Protein AF-A0A3D6CIE3-F1 (afdb_monomer_lite)

Sequence (164 aa):
DSSYKIRILALEKVDLINKFSKKDAIQKIIQIANGDKKTLVQAAAIETLGKLIDPELIQIFNKGLSSASYAVLGKSLIALYYVDKAAAIKKSKALPDEVRKILATPLTKIFIESNDQTELPFIAKSVVSGMFLSGDAATKQLYEKAFKMISESNNMEAIQNLVL

Structure (mmCIF, N/CA/C/O backbone):
data_AF-A0A3D6CIE3-F1
#
_entry.id   AF-A0A3D6CIE3-F1
#
loop_
_atom_site.group_PDB
_atom_site.id
_atom_site.type_symbol
_atom_site.label_atom_id
_atom_site.label_alt_id
_atom_site.label_comp_id
_atom_site.label_asym_id
_atom_site.label_entity_id
_atom_site.label_seq_id
_atom_site.pdbx_PDB_ins_code
_atom_site.Cartn_x
_atom_site.Cartn_y
_atom_site.Cartn_z
_atom_site.occupancy
_atom_site.B_iso_or_equiv
_atom_site.auth_seq_id
_atom_site.auth_comp_id
_atom_site.auth_asym_id
_atom_site.auth_atom_id
_atom_site.pdbx_PDB_model_num
ATOM 1 N N . ASP A 1 1 ? -15.345 -16.055 13.343 1.00 60.59 1 ASP A N 1
ATOM 2 C CA . ASP A 1 1 ? -16.210 -14.868 13.446 1.00 60.59 1 ASP A CA 1
ATOM 3 C C . ASP A 1 1 ? -16.551 -14.400 12.040 1.00 60.59 1 ASP A C 1
ATOM 5 O O . ASP A 1 1 ? -15.642 -14.042 11.304 1.00 60.59 1 ASP A O 1
ATOM 9 N N . SER A 1 2 ? -17.823 -14.500 11.664 1.00 63.66 2 SER A N 1
ATOM 10 C CA . SER A 1 2 ? -18.405 -14.104 10.374 1.00 63.66 2 SER A CA 1
ATOM 11 C C . SER A 1 2 ? -18.689 -12.595 10.274 1.00 63.66 2 SER A C 1
ATOM 13 O O . SER A 1 2 ? -18.899 -12.089 9.175 1.00 63.66 2 SER A O 1
ATOM 15 N N . SER A 1 3 ? -18.623 -11.849 11.384 1.00 85.56 3 SER A N 1
ATOM 16 C CA . SER A 1 3 ? -18.934 -10.412 11.433 1.00 85.56 3 SER A CA 1
ATOM 17 C C . SER A 1 3 ? -17.811 -9.502 10.920 1.00 85.56 3 SER A C 1
ATOM 19 O O . SER A 1 3 ? -18.032 -8.314 10.691 1.00 85.56 3 SER A O 1
ATOM 21 N N . TYR A 1 4 ? -16.600 -10.027 10.692 1.00 92.25 4 TYR A N 1
ATOM 22 C CA . TYR A 1 4 ? -15.453 -9.199 10.295 1.00 92.25 4 TYR A CA 1
ATOM 23 C C . TYR A 1 4 ? -15.669 -8.471 8.957 1.00 92.25 4 TYR A C 1
ATOM 25 O O . TYR A 1 4 ? -15.175 -7.361 8.790 1.00 92.25 4 TYR A O 1
ATOM 33 N N . LYS A 1 5 ? -16.456 -9.048 8.035 1.00 94.62 5 LYS A N 1
ATOM 34 C CA . LYS A 1 5 ? -16.840 -8.390 6.775 1.00 94.62 5 LYS A CA 1
ATOM 35 C C . LYS A 1 5 ? -17.696 -7.141 7.009 1.00 94.62 5 LYS A C 1
ATOM 37 O O . LYS A 1 5 ? -17.516 -6.153 6.312 1.00 94.62 5 LYS A O 1
ATOM 42 N N . ILE A 1 6 ? -18.572 -7.157 8.019 1.00 94.62 6 ILE A N 1
ATOM 43 C CA . ILE A 1 6 ? -19.377 -5.989 8.411 1.00 94.62 6 ILE A CA 1
ATOM 44 C C . ILE A 1 6 ? -18.471 -4.907 9.002 1.00 94.62 6 ILE A C 1
ATOM 46 O O . ILE A 1 6 ? -18.630 -3.735 8.680 1.00 94.62 6 ILE A O 1
ATOM 50 N N . ARG A 1 7 ? -17.478 -5.293 9.817 1.00 95.44 7 ARG A N 1
ATOM 51 C CA . ARG A 1 7 ? -16.488 -4.341 10.350 1.00 95.44 7 ARG A CA 1
ATOM 52 C C . ARG A 1 7 ? -15.677 -3.685 9.234 1.00 95.44 7 ARG A C 1
ATOM 54 O O . ARG A 1 7 ? -15.513 -2.473 9.255 1.00 95.44 7 ARG A O 1
ATOM 61 N N . ILE A 1 8 ? -15.221 -4.466 8.254 1.00 97.69 8 ILE A N 1
ATOM 62 C CA . ILE A 1 8 ? -14.528 -3.944 7.066 1.00 97.69 8 ILE A CA 1
ATOM 63 C C . ILE A 1 8 ? -15.431 -2.965 6.313 1.00 97.69 8 ILE A C 1
ATOM 65 O O . ILE A 1 8 ? -15.027 -1.829 6.101 1.00 97.69 8 ILE A O 1
ATOM 69 N N . LEU A 1 9 ? -16.673 -3.351 6.007 1.00 96.81 9 LEU A N 1
ATOM 70 C CA . LEU A 1 9 ? -17.615 -2.473 5.313 1.00 96.81 9 LEU A CA 1
ATOM 71 C C . LEU A 1 9 ? -17.860 -1.166 6.086 1.00 96.81 9 LEU A C 1
ATOM 73 O O . LEU A 1 9 ? -17.881 -0.093 5.490 1.00 96.81 9 LEU A O 1
ATOM 77 N N . ALA A 1 10 ? -18.000 -1.229 7.412 1.00 97.06 10 ALA A N 1
ATOM 78 C CA . ALA A 1 10 ? -18.153 -0.040 8.246 1.00 97.06 10 ALA A CA 1
ATOM 79 C C . ALA A 1 10 ? -16.917 0.874 8.174 1.00 97.06 10 ALA A C 1
ATOM 81 O O . ALA A 1 10 ? -17.065 2.084 8.032 1.00 97.06 10 ALA A O 1
ATOM 82 N N . LEU A 1 11 ? -15.706 0.309 8.215 1.00 98.06 11 LEU A N 1
ATOM 83 C CA . LEU A 1 11 ? -14.454 1.060 8.064 1.00 98.06 11 LEU A CA 1
ATOM 84 C C . LEU A 1 11 ? -14.312 1.672 6.666 1.00 98.06 11 LEU A C 1
ATOM 86 O O . LEU A 1 11 ? -13.809 2.782 6.536 1.00 98.06 11 LEU A O 1
ATOM 90 N N . GLU A 1 12 ? -14.756 0.981 5.621 1.00 96.00 12 GLU A N 1
ATOM 91 C CA . GLU A 1 12 ? -14.691 1.471 4.242 1.00 96.00 12 GLU A CA 1
ATOM 92 C C . GLU A 1 12 ? -15.692 2.598 3.966 1.00 96.00 12 GLU A C 1
ATOM 94 O O . GLU A 1 12 ? -15.424 3.461 3.127 1.00 96.00 12 GLU A O 1
ATOM 99 N N . LYS A 1 13 ? -16.842 2.580 4.654 1.00 97.00 13 LYS A N 1
ATOM 100 C CA . LYS A 1 13 ? -17.958 3.516 4.450 1.00 97.00 13 LYS A CA 1
ATOM 101 C C . LYS A 1 13 ? -18.031 4.644 5.473 1.00 97.00 13 LYS A C 1
ATOM 103 O O . LYS A 1 13 ? -18.799 5.577 5.255 1.00 97.00 13 LYS A O 1
ATOM 108 N N . VAL A 1 14 ? -17.272 4.576 6.569 1.00 96.50 14 VAL A N 1
ATOM 109 C CA . VAL A 1 14 ? -17.255 5.652 7.562 1.00 96.50 14 VAL A CA 1
ATOM 110 C C . VAL A 1 14 ? -16.773 6.944 6.911 1.00 96.50 14 VAL A C 1
ATOM 112 O O . VAL A 1 14 ? -15.694 7.014 6.322 1.00 96.50 14 VAL A O 1
ATOM 115 N N . ASP A 1 15 ? -17.589 7.980 7.034 1.00 95.31 15 ASP A N 1
ATOM 116 C CA . ASP A 1 15 ? -17.203 9.318 6.636 1.00 95.31 15 ASP A CA 1
ATOM 117 C C . ASP A 1 15 ? -16.414 9.969 7.777 1.00 95.31 15 ASP A C 1
ATOM 119 O O . ASP A 1 15 ? -16.936 10.156 8.878 1.00 95.31 15 ASP A O 1
ATOM 123 N N . LEU A 1 16 ? -15.170 10.363 7.506 1.00 94.81 16 LEU A N 1
ATOM 124 C CA . LEU A 1 16 ? -14.308 11.095 8.436 1.00 94.81 16 LEU A CA 1
ATOM 125 C C . LEU A 1 16 ? -14.035 12.544 7.997 1.00 94.81 16 LEU A C 1
ATOM 127 O O . LEU A 1 16 ? -13.146 13.193 8.549 1.00 94.81 16 LEU A O 1
ATOM 131 N N . ILE A 1 17 ? -14.823 13.084 7.056 1.00 90.19 17 ILE A N 1
ATOM 132 C CA . ILE A 1 17 ? -14.817 14.514 6.715 1.00 90.19 17 ILE A CA 1
ATOM 133 C C . ILE A 1 17 ? -15.053 15.322 7.999 1.00 90.19 17 ILE A C 1
ATOM 135 O O . ILE A 1 17 ? -15.912 14.969 8.807 1.00 90.19 17 ILE A O 1
ATOM 139 N N . ASN A 1 18 ? -14.269 16.385 8.205 1.00 91.00 18 ASN A N 1
ATOM 140 C CA . ASN A 1 18 ? -14.174 17.134 9.465 1.00 91.00 18 ASN A CA 1
ATOM 141 C C . ASN A 1 18 ? -13.632 16.304 10.652 1.00 91.00 18 ASN A C 1
ATOM 143 O O . ASN A 1 18 ? -14.288 16.145 11.689 1.00 91.00 18 ASN A O 1
ATOM 147 N N . LYS A 1 19 ? -12.394 15.806 10.510 1.00 89.44 19 LYS A N 1
ATOM 148 C CA . LYS A 1 19 ? -11.707 14.941 11.489 1.00 89.44 19 LYS A CA 1
ATOM 149 C C . LYS A 1 19 ? -11.744 15.454 12.935 1.00 89.44 19 LYS A C 1
ATOM 151 O O . LYS A 1 19 ? -11.869 14.659 13.863 1.00 89.44 19 LYS A O 1
ATOM 156 N N . PHE A 1 20 ? -11.708 16.772 13.143 1.00 91.25 20 PHE A N 1
ATOM 157 C CA . PHE A 1 20 ? -11.708 17.378 14.479 1.00 91.25 20 PHE A CA 1
ATOM 158 C C . PHE A 1 20 ? -13.000 17.121 15.261 1.00 91.25 20 PHE A C 1
ATOM 160 O O . PHE A 1 20 ? -12.950 17.001 16.482 1.00 91.25 20 PHE A O 1
ATOM 167 N N . SER A 1 21 ? -14.131 16.979 14.564 1.00 94.00 21 SER A N 1
ATOM 168 C CA . SER A 1 21 ? -15.424 16.621 15.162 1.00 94.00 21 SER A CA 1
ATOM 169 C C . SER A 1 21 ? -15.610 15.112 15.376 1.00 94.00 21 SER A C 1
ATOM 171 O O . SER A 1 21 ? -16.558 14.692 16.030 1.00 94.00 21 SER A O 1
ATOM 173 N N . LYS A 1 22 ? -14.703 14.281 14.842 1.00 96.19 22 LYS A N 1
ATOM 174 C CA . LYS A 1 22 ? -14.827 12.813 14.784 1.00 96.19 22 LYS A CA 1
ATOM 175 C C . LYS A 1 22 ? -13.708 12.093 15.550 1.00 96.19 22 LYS A C 1
ATOM 177 O O . LYS A 1 22 ? -13.416 10.931 15.266 1.00 96.19 22 LYS A O 1
ATOM 182 N N . LYS A 1 23 ? -13.089 12.759 16.534 1.00 95.81 23 LYS A N 1
ATOM 183 C CA . LYS A 1 23 ? -11.948 12.230 17.309 1.00 95.81 23 LYS A CA 1
ATOM 184 C C . LYS A 1 23 ? -12.235 10.870 17.948 1.00 95.81 23 LYS A C 1
ATOM 186 O O . LYS A 1 23 ? -11.410 9.972 17.828 1.00 95.81 23 LYS A O 1
ATOM 191 N N . ASP A 1 24 ? -13.416 10.680 18.532 1.00 96.69 24 ASP A N 1
ATOM 192 C CA . ASP A 1 24 ? -13.788 9.406 19.165 1.00 96.69 24 ASP A CA 1
ATOM 193 C C . ASP A 1 24 ? -13.861 8.252 18.160 1.00 96.69 24 ASP A C 1
ATOM 195 O O . ASP A 1 24 ? -13.430 7.132 18.443 1.00 96.69 24 ASP A O 1
ATOM 199 N N . ALA A 1 25 ? -14.392 8.520 16.964 1.00 97.31 25 ALA A N 1
ATOM 200 C CA . ALA A 1 25 ? -14.440 7.536 15.891 1.00 97.31 25 ALA A CA 1
ATOM 201 C C . ALA A 1 25 ? -13.023 7.198 15.411 1.00 97.31 25 ALA A C 1
ATOM 203 O O . ALA A 1 25 ? -12.676 6.023 15.309 1.00 97.31 25 ALA A O 1
ATOM 204 N N . ILE A 1 26 ? -12.182 8.213 15.195 1.00 98.06 26 ILE A N 1
ATOM 205 C CA . ILE A 1 26 ? -10.779 8.035 14.800 1.00 98.06 26 ILE A CA 1
ATOM 206 C C . ILE A 1 26 ? -10.031 7.208 15.849 1.00 98.06 26 ILE A C 1
ATOM 208 O O . ILE A 1 26 ? -9.378 6.232 15.492 1.00 98.06 26 ILE A O 1
ATOM 212 N N . GLN A 1 27 ? -10.195 7.509 17.138 1.00 97.88 27 GLN A N 1
ATOM 213 C CA . GLN A 1 27 ? -9.539 6.772 18.216 1.00 97.88 27 GLN A CA 1
ATOM 214 C C . GLN A 1 27 ? -9.933 5.288 18.232 1.00 97.88 27 GLN A C 1
ATOM 216 O O . GLN A 1 27 ? -9.081 4.419 18.421 1.00 97.88 27 GLN A O 1
ATOM 221 N N . LYS A 1 28 ? -11.206 4.968 17.971 1.00 98.06 28 LYS A N 1
ATOM 222 C CA . LYS A 1 28 ? -11.655 3.573 17.823 1.00 98.06 28 LYS A CA 1
ATOM 223 C C . LYS A 1 28 ? -11.011 2.897 16.614 1.00 98.06 28 LYS A C 1
ATOM 225 O O . LYS A 1 28 ? -10.564 1.758 16.717 1.00 98.06 28 LYS A O 1
ATOM 230 N N . ILE A 1 29 ? -10.908 3.589 15.481 1.00 98.50 29 ILE A N 1
ATOM 231 C CA . ILE A 1 29 ? -10.255 3.051 14.278 1.00 98.50 29 ILE A CA 1
ATOM 232 C C . ILE A 1 29 ? -8.756 2.818 14.531 1.00 98.50 29 ILE A C 1
ATOM 234 O O . ILE A 1 29 ? -8.225 1.789 14.119 1.00 98.50 29 ILE A O 1
ATOM 238 N N . ILE A 1 30 ? -8.088 3.696 15.287 1.00 98.31 30 ILE A N 1
ATOM 239 C CA . ILE A 1 30 ? -6.696 3.512 15.733 1.00 98.31 30 ILE A CA 1
ATOM 240 C C . ILE A 1 30 ? -6.545 2.235 16.569 1.00 98.31 30 ILE A C 1
ATOM 242 O O . ILE A 1 30 ? -5.593 1.476 16.372 1.00 98.31 30 ILE A O 1
ATOM 246 N N . GLN A 1 31 ? -7.474 1.964 17.489 1.00 98.12 31 GLN A N 1
ATOM 247 C CA . GLN A 1 31 ? -7.459 0.731 18.285 1.00 98.12 31 GLN A CA 1
ATOM 248 C C . GLN A 1 31 ? -7.633 -0.512 17.400 1.00 98.12 31 GLN A C 1
ATOM 250 O O . GLN A 1 31 ? -6.896 -1.487 17.554 1.00 98.12 31 GLN A O 1
ATOM 255 N N . ILE A 1 32 ? -8.549 -0.455 16.428 1.00 98.19 32 ILE A N 1
ATOM 256 C CA . ILE A 1 32 ? -8.784 -1.539 15.463 1.00 98.19 32 ILE A CA 1
ATOM 257 C C . ILE A 1 32 ? -7.526 -1.803 14.625 1.00 98.19 32 ILE A C 1
ATOM 259 O O . ILE A 1 32 ? -7.084 -2.949 14.534 1.00 98.19 32 ILE A O 1
ATOM 263 N N . ALA A 1 33 ? -6.909 -0.755 14.070 1.00 98.31 33 ALA A N 1
ATOM 264 C CA . ALA A 1 33 ? -5.675 -0.853 13.288 1.00 98.31 33 ALA A CA 1
ATOM 265 C C . ALA A 1 33 ? -4.527 -1.502 14.080 1.00 98.31 33 ALA A C 1
ATOM 267 O O . ALA A 1 33 ? -3.719 -2.238 13.519 1.00 98.31 33 ALA A O 1
ATOM 268 N N . ASN A 1 34 ? -4.467 -1.261 15.392 1.00 96.12 34 ASN A N 1
ATOM 269 C CA . ASN A 1 34 ? -3.389 -1.740 16.251 1.00 96.12 34 ASN A CA 1
ATOM 270 C C . ASN A 1 34 ? -3.552 -3.168 16.776 1.00 96.12 34 ASN A C 1
ATOM 272 O O . ASN A 1 34 ? -2.548 -3.737 17.217 1.00 96.12 34 ASN A O 1
ATOM 276 N N . GLY A 1 35 ? -4.774 -3.709 16.801 1.00 93.56 35 GLY A N 1
ATOM 277 C CA . GLY A 1 35 ? -5.051 -4.900 17.604 1.00 93.56 35 GLY A CA 1
ATOM 278 C C . GLY A 1 35 ? -6.253 -5.754 17.212 1.00 93.56 35 GLY A C 1
ATOM 279 O O . GLY A 1 35 ? -6.524 -6.720 17.924 1.00 93.56 35 GLY A O 1
ATOM 280 N N . ASP A 1 36 ? -6.979 -5.475 16.118 1.00 96.62 36 ASP A N 1
ATOM 281 C CA . ASP A 1 36 ? -8.056 -6.390 15.702 1.00 96.62 36 ASP A CA 1
ATOM 282 C C . ASP A 1 36 ? -7.475 -7.780 15.393 1.00 96.62 36 ASP A C 1
ATOM 284 O O . ASP A 1 36 ? -6.458 -7.911 14.714 1.00 96.62 36 ASP A O 1
ATOM 288 N N . LYS A 1 37 ? -8.125 -8.842 15.879 1.00 94.69 37 LYS A N 1
ATOM 289 C CA . LYS A 1 37 ? -7.684 -10.234 15.672 1.00 94.69 37 LYS A CA 1
ATOM 290 C C . LYS A 1 37 ? -7.608 -10.621 14.191 1.00 94.69 37 LYS A C 1
ATOM 292 O O . LYS A 1 37 ? -6.939 -11.589 13.836 1.00 94.69 37 LYS A O 1
ATOM 297 N N . LYS A 1 38 ? -8.346 -9.928 13.322 1.00 97.19 38 LYS A N 1
ATOM 298 C CA . LYS A 1 38 ? -8.362 -10.144 11.879 1.00 97.19 38 LYS A CA 1
ATOM 299 C C . LYS A 1 38 ? -7.534 -9.069 11.192 1.00 97.19 38 LYS A C 1
ATOM 301 O O . LYS A 1 38 ? -7.918 -7.908 11.117 1.00 97.19 38 LYS A O 1
ATOM 306 N N . THR A 1 39 ? -6.434 -9.497 10.585 1.00 97.81 39 THR A N 1
ATOM 307 C CA . THR A 1 39 ? -5.505 -8.621 9.860 1.00 97.81 39 THR A CA 1
ATOM 308 C C . THR A 1 39 ? -6.151 -7.906 8.671 1.00 97.81 39 THR A C 1
ATOM 310 O O . THR A 1 39 ? -5.744 -6.801 8.340 1.00 97.81 39 THR A O 1
ATOM 313 N N . LEU A 1 40 ? -7.196 -8.476 8.060 1.00 97.69 40 LEU A N 1
ATOM 314 C CA . LEU A 1 40 ? -7.986 -7.779 7.036 1.00 97.69 40 LEU A CA 1
ATOM 315 C C . LEU A 1 40 ? -8.752 -6.577 7.609 1.00 97.69 40 LEU A C 1
ATOM 317 O O . LEU A 1 40 ? -8.867 -5.553 6.945 1.00 97.69 40 LEU A O 1
ATOM 321 N N . VAL A 1 41 ? -9.234 -6.674 8.852 1.00 98.25 41 VAL A N 1
ATOM 322 C CA . VAL A 1 41 ? -9.890 -5.552 9.540 1.00 98.25 41 VAL A CA 1
ATOM 323 C C . VAL A 1 41 ? -8.850 -4.503 9.939 1.00 98.25 41 VAL A C 1
ATOM 325 O O . VAL A 1 41 ? -9.093 -3.314 9.756 1.00 98.25 41 VAL A O 1
ATOM 328 N N . GLN A 1 42 ? -7.665 -4.928 10.399 1.00 98.62 42 GLN A N 1
ATOM 329 C CA . GLN A 1 42 ? -6.541 -4.012 10.634 1.00 98.62 42 GLN A CA 1
ATOM 330 C C . GLN A 1 42 ? -6.168 -3.243 9.357 1.00 98.62 42 GLN A C 1
ATOM 332 O O . GLN A 1 42 ? -6.046 -2.024 9.390 1.00 98.62 42 GLN A O 1
ATOM 337 N N . ALA A 1 43 ? -6.034 -3.940 8.223 1.00 98.62 43 ALA A N 1
ATOM 338 C CA . ALA A 1 43 ? -5.696 -3.337 6.936 1.00 98.62 43 ALA A CA 1
ATOM 339 C C . ALA A 1 43 ? -6.751 -2.314 6.480 1.00 98.62 43 ALA A C 1
ATOM 341 O O . ALA A 1 43 ? -6.385 -1.212 6.075 1.00 98.62 43 ALA A O 1
ATOM 342 N N . ALA A 1 44 ? -8.042 -2.641 6.610 1.00 98.62 44 ALA A N 1
ATOM 343 C CA . ALA A 1 44 ? -9.131 -1.708 6.321 1.00 98.62 44 ALA A CA 1
ATOM 344 C C . ALA A 1 44 ? -9.080 -0.469 7.233 1.00 98.62 44 ALA A C 1
ATOM 346 O O . ALA A 1 44 ? -9.222 0.654 6.760 1.00 98.62 44 ALA A O 1
ATOM 347 N N . ALA A 1 45 ? -8.801 -0.645 8.528 1.00 98.69 45 ALA A N 1
ATOM 348 C CA . ALA A 1 45 ? -8.657 0.475 9.456 1.00 98.69 45 ALA A CA 1
ATOM 349 C C . ALA A 1 45 ? -7.461 1.374 9.101 1.00 98.69 45 ALA A C 1
ATOM 351 O O . AL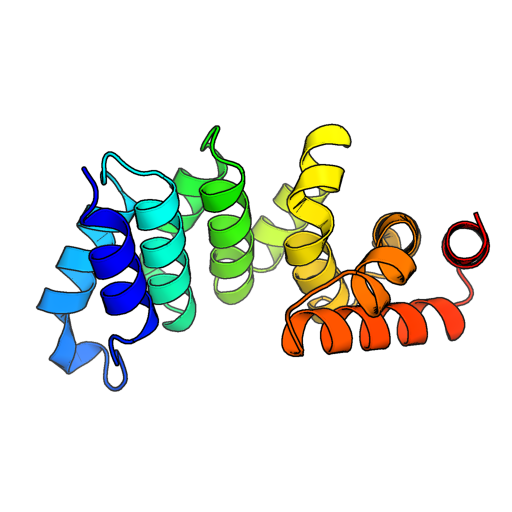A A 1 45 ? -7.587 2.595 9.122 1.00 98.69 45 ALA A O 1
ATOM 352 N N . ILE A 1 46 ? -6.322 0.786 8.724 1.00 98.81 46 ILE A N 1
ATOM 353 C CA . ILE A 1 46 ? -5.131 1.522 8.277 1.00 98.81 46 ILE A CA 1
ATOM 354 C C . ILE A 1 46 ? -5.417 2.305 6.998 1.00 98.81 46 ILE A C 1
ATOM 356 O O . ILE A 1 46 ? -5.040 3.468 6.905 1.00 98.81 46 ILE A O 1
ATOM 360 N N . GLU A 1 47 ? -6.108 1.702 6.031 1.00 98.50 47 GLU A N 1
ATOM 361 C CA . GLU A 1 47 ? -6.523 2.392 4.811 1.00 98.50 47 GLU A CA 1
ATOM 362 C C . GLU A 1 47 ? -7.434 3.584 5.112 1.00 98.50 47 GLU A C 1
ATOM 364 O O . GLU A 1 47 ? -7.226 4.672 4.577 1.00 98.50 47 GLU A O 1
ATOM 369 N N . THR A 1 48 ? -8.415 3.402 5.996 1.00 98.38 48 THR A N 1
ATOM 370 C CA . THR A 1 48 ? -9.327 4.470 6.413 1.00 98.38 48 THR A CA 1
ATOM 371 C C . THR A 1 48 ? -8.589 5.605 7.118 1.00 98.38 48 THR A C 1
ATOM 373 O O . THR A 1 48 ? -8.841 6.769 6.815 1.00 98.38 48 THR A O 1
ATOM 376 N N . LEU A 1 49 ? -7.6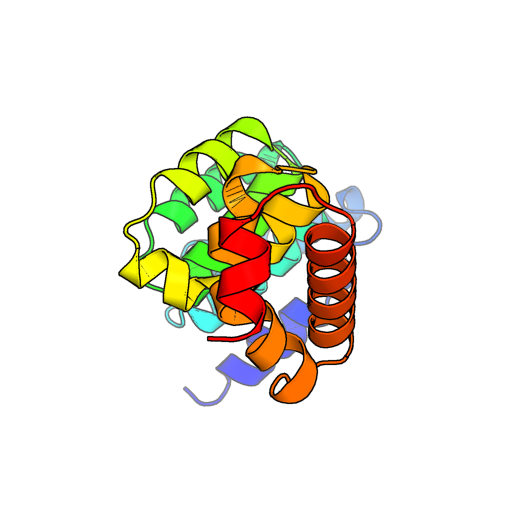35 5.289 7.997 1.00 98.44 49 LEU A N 1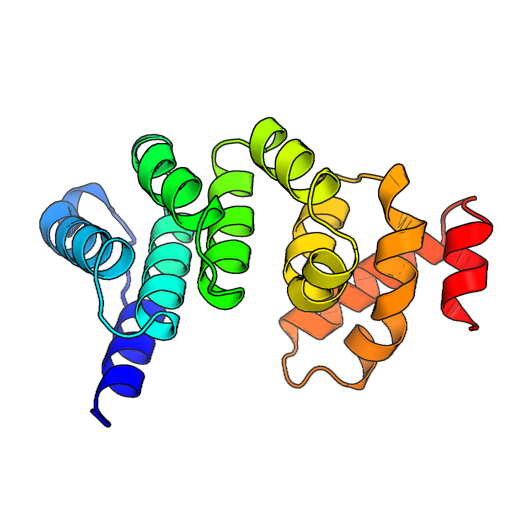
ATOM 377 C CA . LEU A 1 49 ? -6.767 6.280 8.639 1.00 98.44 49 LEU A CA 1
ATOM 378 C C . LEU A 1 49 ? -5.846 6.984 7.635 1.00 98.44 49 LEU A C 1
ATOM 380 O O . LEU A 1 49 ? -5.657 8.193 7.724 1.00 98.44 49 LEU A O 1
ATOM 384 N N . GLY A 1 50 ? -5.312 6.261 6.648 1.00 97.75 50 GLY A N 1
ATOM 385 C CA . GLY A 1 50 ? -4.441 6.815 5.610 1.00 97.75 50 GLY A CA 1
ATOM 386 C C . GLY A 1 50 ? -5.110 7.905 4.770 1.00 97.75 50 GLY A C 1
ATOM 387 O O . GLY A 1 50 ? -4.448 8.856 4.362 1.00 97.75 50 GLY A O 1
ATOM 388 N N . LYS A 1 51 ? -6.436 7.833 4.580 1.00 96.69 51 LYS A N 1
ATOM 389 C CA . LYS A 1 51 ? -7.221 8.867 3.877 1.00 96.69 51 LYS A CA 1
ATOM 390 C C . LYS A 1 51 ? -7.238 10.217 4.599 1.00 96.69 51 LYS A C 1
ATOM 392 O O . LYS A 1 51 ? -7.562 11.222 3.975 1.00 96.69 51 LYS A O 1
ATOM 397 N N . LEU A 1 52 ? -6.908 10.254 5.893 1.00 96.81 52 LEU A N 1
ATOM 398 C CA . LEU A 1 52 ? -6.838 11.497 6.666 1.00 96.81 52 LEU A CA 1
ATOM 399 C C . LEU A 1 52 ? -5.581 12.312 6.362 1.00 96.81 52 LEU A C 1
ATOM 401 O O . LEU A 1 52 ? -5.565 13.498 6.684 1.00 96.81 52 LEU A O 1
ATOM 405 N N . ILE A 1 53 ? -4.553 11.679 5.774 1.00 96.69 53 ILE A N 1
ATOM 406 C CA . ILE A 1 53 ? -3.259 12.299 5.448 1.00 96.69 53 ILE A CA 1
ATOM 407 C C . ILE A 1 53 ? -2.732 13.072 6.669 1.00 96.69 53 ILE A C 1
ATOM 409 O O . ILE A 1 53 ? -2.356 14.239 6.605 1.00 96.69 53 ILE A O 1
ATOM 413 N N . ASP A 1 54 ? -2.804 12.423 7.831 1.00 96.38 54 ASP A N 1
ATOM 414 C CA . ASP A 1 54 ? -2.483 13.033 9.113 1.00 96.38 54 ASP A CA 1
ATOM 415 C C . ASP A 1 54 ? -1.106 12.553 9.595 1.00 96.38 54 ASP A C 1
ATOM 417 O O . ASP A 1 54 ? -0.964 11.366 9.913 1.00 96.38 54 ASP A O 1
ATOM 421 N N . PRO A 1 55 ? -0.090 13.435 9.665 1.00 96.19 55 PRO A N 1
ATOM 422 C CA . PRO A 1 55 ? 1.238 13.075 10.154 1.00 96.19 55 PRO A CA 1
ATOM 423 C C . PRO A 1 55 ? 1.239 12.500 11.577 1.00 96.19 55 PRO A C 1
ATOM 425 O O . PRO A 1 55 ? 2.116 11.702 11.906 1.00 96.19 55 PRO A O 1
ATOM 428 N N . GLU A 1 56 ? 0.242 12.824 12.411 1.00 96.44 56 GLU A N 1
ATOM 429 C CA . GLU A 1 56 ? 0.116 12.253 13.762 1.00 96.44 56 GLU A CA 1
ATOM 430 C C . GLU A 1 56 ? -0.085 10.724 13.739 1.00 96.44 56 GLU A C 1
ATOM 432 O O . GLU A 1 56 ? 0.226 10.028 14.707 1.00 96.44 56 GLU A O 1
ATOM 437 N N . LEU A 1 57 ? -0.543 10.166 12.612 1.00 97.62 57 LEU A N 1
ATOM 438 C CA . LEU A 1 57 ? -0.803 8.734 12.440 1.00 97.62 57 LEU A CA 1
ATOM 439 C C . LEU A 1 57 ? 0.420 7.944 11.945 1.00 97.62 57 LEU A C 1
ATOM 441 O O . LEU A 1 57 ? 0.347 6.715 11.850 1.00 97.62 57 LEU A O 1
ATOM 445 N N . ILE A 1 58 ? 1.561 8.600 11.685 1.00 97.94 58 ILE A N 1
ATOM 446 C CA . ILE A 1 58 ? 2.790 7.967 11.165 1.00 97.94 58 ILE A CA 1
ATOM 447 C C . ILE A 1 58 ? 3.194 6.724 11.966 1.00 97.94 58 ILE A C 1
ATOM 449 O O . ILE A 1 58 ? 3.550 5.699 11.383 1.00 97.94 58 ILE A O 1
ATOM 453 N N . GLN A 1 59 ? 3.110 6.777 13.299 1.00 97.81 59 GLN A N 1
ATOM 454 C CA . GLN A 1 59 ? 3.518 5.658 14.160 1.00 97.81 59 GLN A CA 1
ATOM 455 C C . GLN A 1 59 ? 2.691 4.388 13.906 1.00 97.81 59 GLN A C 1
ATOM 457 O O . GLN A 1 59 ? 3.222 3.277 13.943 1.00 97.81 59 GLN A O 1
ATOM 462 N N . ILE A 1 60 ? 1.404 4.537 13.578 1.00 97.75 60 ILE A N 1
ATOM 463 C CA . ILE A 1 60 ? 0.510 3.415 13.260 1.00 97.75 60 ILE A CA 1
ATOM 464 C C . ILE A 1 60 ? 0.922 2.784 11.930 1.00 97.75 60 ILE A C 1
ATOM 466 O O . ILE A 1 60 ? 0.990 1.558 11.815 1.00 97.75 60 ILE A O 1
ATOM 470 N N . PHE A 1 61 ? 1.236 3.612 10.931 1.00 98.56 61 PHE A N 1
ATOM 471 C CA . PHE A 1 61 ? 1.657 3.124 9.621 1.00 98.56 61 PHE A CA 1
ATOM 472 C C . PHE A 1 61 ? 3.007 2.412 9.710 1.00 98.56 61 PHE A C 1
ATOM 474 O O . PHE A 1 61 ? 3.114 1.285 9.230 1.00 98.56 61 PHE A O 1
ATOM 481 N N . ASN A 1 62 ? 3.979 2.992 10.423 1.00 98.19 62 ASN A N 1
ATOM 482 C CA . ASN A 1 62 ? 5.284 2.377 10.676 1.00 98.19 62 ASN A CA 1
ATOM 483 C C . ASN A 1 62 ? 5.170 1.019 11.371 1.00 98.19 62 ASN A C 1
ATOM 485 O O . ASN A 1 62 ? 5.813 0.060 10.948 1.00 98.19 62 ASN A O 1
ATOM 489 N N . LYS A 1 63 ? 4.308 0.894 12.387 1.00 97.69 63 LYS A N 1
ATOM 490 C CA . LYS A 1 63 ? 4.059 -0.394 13.049 1.00 97.69 63 LYS A CA 1
ATOM 491 C C . LYS A 1 63 ? 3.550 -1.452 12.065 1.00 97.69 63 LYS A C 1
ATOM 493 O O . LYS A 1 63 ? 3.993 -2.599 12.108 1.00 97.69 63 LYS A O 1
ATOM 498 N N . GLY A 1 64 ? 2.647 -1.078 11.159 1.00 97.88 64 GLY A N 1
ATOM 499 C CA . GLY A 1 64 ? 2.111 -2.004 10.161 1.00 97.88 64 GLY A CA 1
ATOM 500 C C . GLY A 1 64 ? 3.125 -2.441 9.093 1.00 97.88 64 GLY A C 1
ATOM 501 O O . GLY A 1 64 ? 2.967 -3.525 8.534 1.00 97.88 64 GLY A O 1
ATOM 502 N N . LEU A 1 65 ? 4.221 -1.695 8.886 1.00 97.50 65 LEU A N 1
ATOM 503 C CA . LEU A 1 65 ? 5.328 -2.113 8.007 1.00 97.50 65 LEU A CA 1
ATOM 504 C C . LEU A 1 65 ? 6.089 -3.352 8.508 1.00 97.50 65 LEU A C 1
ATOM 506 O O . LEU A 1 65 ? 6.850 -3.952 7.747 1.00 97.50 65 LEU A O 1
ATOM 510 N N . SER A 1 66 ? 5.911 -3.714 9.778 1.00 95.38 66 SER A N 1
ATOM 511 C CA . SER A 1 66 ? 6.505 -4.904 10.398 1.00 95.38 66 SER A CA 1
ATOM 512 C C . SER A 1 66 ? 5.533 -6.088 10.459 1.00 95.38 66 SER A C 1
ATOM 514 O O . SER A 1 66 ? 5.849 -7.116 11.051 1.00 95.38 66 SER A O 1
ATOM 516 N N . SER A 1 67 ? 4.332 -5.957 9.888 1.00 97.25 67 SER A N 1
ATOM 517 C CA . SER A 1 67 ? 3.328 -7.019 9.915 1.00 97.25 67 SER A CA 1
ATOM 518 C C . SER A 1 67 ? 3.675 -8.154 8.953 1.00 97.25 67 SER A C 1
ATOM 520 O O . SER A 1 67 ? 4.000 -7.916 7.792 1.00 97.25 67 SER A O 1
ATOM 522 N N . ALA A 1 68 ? 3.499 -9.399 9.403 1.00 96.56 68 ALA A N 1
ATOM 523 C CA . ALA A 1 68 ? 3.550 -10.579 8.536 1.00 96.56 68 ALA A CA 1
ATOM 524 C C . ALA A 1 68 ? 2.352 -10.659 7.566 1.00 96.56 68 ALA A C 1
ATOM 526 O O . ALA A 1 68 ? 2.362 -11.434 6.614 1.00 96.56 68 ALA A O 1
ATOM 527 N N . SER A 1 69 ? 1.296 -9.871 7.800 1.00 98.06 69 SER A N 1
ATOM 528 C CA . SER A 1 69 ? 0.158 -9.784 6.889 1.00 98.06 69 SER A CA 1
ATOM 529 C C . SER A 1 69 ? 0.461 -8.823 5.745 1.00 98.06 69 SER A C 1
ATOM 531 O O . SER A 1 69 ? 0.527 -7.611 5.954 1.00 98.06 69 SER A O 1
ATOM 533 N N . TYR A 1 70 ? 0.529 -9.342 4.517 1.00 98.19 70 TYR A N 1
ATOM 534 C CA . TYR A 1 70 ? 0.712 -8.522 3.314 1.00 98.19 70 TYR A CA 1
ATOM 535 C C . TYR A 1 70 ? -0.395 -7.478 3.122 1.00 98.19 70 TYR A C 1
ATOM 537 O O . TYR A 1 70 ? -0.124 -6.381 2.645 1.00 98.19 70 TYR A O 1
ATOM 545 N N . ALA A 1 71 ? -1.627 -7.762 3.558 1.00 98.06 71 ALA A N 1
ATOM 546 C CA . ALA A 1 71 ? -2.707 -6.776 3.521 1.00 98.06 71 ALA A CA 1
ATOM 547 C C . ALA A 1 71 ? -2.410 -5.573 4.434 1.00 98.06 71 ALA A C 1
ATOM 549 O O . ALA A 1 71 ? -2.607 -4.428 4.034 1.00 98.06 71 ALA A O 1
ATOM 550 N N . VAL A 1 72 ? -1.899 -5.827 5.644 1.00 98.62 72 VAL A N 1
ATOM 551 C CA . VAL A 1 72 ? -1.535 -4.773 6.605 1.00 98.62 72 VAL A CA 1
ATOM 552 C C . VAL A 1 72 ? -0.318 -4.012 6.092 1.00 98.62 72 VAL A C 1
ATOM 554 O O . VAL A 1 72 ? -0.381 -2.795 5.964 1.00 98.62 72 VAL A O 1
ATOM 557 N N . LEU A 1 73 ? 0.742 -4.727 5.704 1.00 98.69 73 LEU A N 1
ATOM 558 C CA . LEU A 1 73 ? 1.964 -4.145 5.149 1.00 98.69 73 LEU A CA 1
ATOM 559 C C . LEU A 1 73 ? 1.673 -3.253 3.930 1.00 98.69 73 LEU A C 1
ATOM 561 O O . LEU A 1 73 ? 2.114 -2.107 3.886 1.00 98.69 73 LEU A O 1
ATOM 565 N N . GLY A 1 74 ? 0.892 -3.744 2.965 1.00 98.38 74 GLY A N 1
ATOM 566 C CA . GLY A 1 74 ? 0.544 -3.003 1.754 1.00 98.38 74 GLY A CA 1
ATOM 567 C C . GLY A 1 74 ? -0.255 -1.730 2.039 1.00 98.38 74 GLY A C 1
ATOM 568 O O . GLY A 1 74 ? 0.092 -0.666 1.528 1.00 98.38 74 GLY A O 1
ATOM 569 N N . LYS A 1 75 ? -1.295 -1.801 2.885 1.00 98.56 75 LYS A N 1
ATOM 570 C CA . LYS A 1 75 ? -2.081 -0.609 3.256 1.00 98.56 75 LYS A CA 1
ATOM 571 C C . LYS A 1 75 ? -1.259 0.380 4.085 1.00 98.56 75 LYS A C 1
ATOM 573 O O . LYS A 1 75 ? -1.388 1.582 3.872 1.00 98.56 75 LYS A O 1
ATOM 578 N N . SER A 1 76 ? -0.368 -0.102 4.951 1.00 98.69 76 SER A N 1
ATOM 579 C CA . SER A 1 76 ? 0.573 0.739 5.696 1.00 98.69 76 SER A CA 1
ATOM 580 C C . SER A 1 76 ? 1.564 1.465 4.798 1.00 98.69 76 SER A C 1
ATOM 582 O O . SER A 1 76 ? 1.823 2.636 5.044 1.00 98.69 76 SER A O 1
ATOM 584 N N . LEU A 1 77 ? 2.088 0.819 3.752 1.00 98.62 77 LEU A N 1
ATOM 585 C CA . LEU A 1 77 ? 2.980 1.468 2.785 1.00 98.62 77 LEU A CA 1
ATOM 586 C C . LEU A 1 77 ? 2.278 2.607 2.044 1.00 98.62 77 LEU A C 1
ATOM 588 O O . LEU A 1 77 ? 2.833 3.698 1.947 1.00 98.62 77 LEU A O 1
ATOM 592 N N . ILE A 1 78 ? 1.048 2.379 1.571 1.00 98.44 78 ILE A N 1
ATOM 593 C CA . ILE A 1 78 ? 0.246 3.423 0.916 1.00 98.44 78 ILE A CA 1
ATOM 594 C C . ILE A 1 78 ? -0.062 4.569 1.882 1.00 98.44 78 ILE A C 1
ATOM 596 O O . ILE A 1 78 ? 0.103 5.731 1.526 1.00 98.44 78 ILE A O 1
ATOM 600 N N . ALA A 1 79 ? -0.507 4.259 3.101 1.00 98.62 79 ALA A N 1
ATOM 601 C CA . ALA A 1 79 ? -0.837 5.277 4.090 1.00 98.62 79 ALA A CA 1
ATOM 602 C C . ALA A 1 79 ? 0.398 6.098 4.487 1.00 98.62 79 ALA A C 1
ATOM 604 O O . ALA A 1 79 ? 0.332 7.326 4.509 1.00 98.62 79 ALA A O 1
ATOM 605 N N . LEU A 1 80 ? 1.537 5.431 4.711 1.00 98.69 80 LEU A N 1
ATOM 606 C CA . LEU A 1 80 ? 2.811 6.090 4.979 1.00 98.69 80 LEU A CA 1
ATOM 607 C C . LEU A 1 80 ? 3.235 6.968 3.806 1.00 98.69 80 LEU A C 1
ATOM 609 O O . LEU A 1 80 ? 3.670 8.082 4.043 1.00 98.69 80 LEU A O 1
ATOM 613 N N . TYR A 1 81 ? 3.063 6.527 2.558 1.00 98.56 81 TYR A N 1
ATOM 614 C CA . TYR A 1 81 ? 3.441 7.320 1.386 1.00 98.56 81 TYR A CA 1
ATOM 615 C C . TYR A 1 81 ? 2.781 8.704 1.366 1.00 98.56 81 TYR A C 1
ATOM 617 O O . TYR A 1 81 ? 3.424 9.681 0.991 1.00 98.56 81 TYR A O 1
ATOM 625 N N . TYR A 1 82 ? 1.535 8.828 1.825 1.00 98.00 82 TYR A N 1
ATOM 626 C CA . TYR A 1 82 ? 0.855 10.124 1.850 1.00 98.00 82 TYR A CA 1
ATOM 627 C C . TYR A 1 82 ? 1.323 11.067 2.966 1.00 98.00 82 TYR A C 1
ATOM 629 O O . TYR A 1 82 ? 1.106 12.270 2.847 1.00 98.00 82 TYR A O 1
ATOM 637 N N . VAL A 1 83 ? 1.989 10.563 4.009 1.00 98.06 83 VAL A N 1
ATOM 638 C CA . VAL A 1 83 ? 2.463 11.376 5.149 1.00 98.06 83 VAL A CA 1
ATOM 639 C C . VAL A 1 83 ? 3.993 11.466 5.251 1.00 98.06 83 VAL A C 1
ATOM 641 O O . VAL A 1 83 ? 4.510 12.421 5.818 1.00 98.06 83 VAL A O 1
ATOM 644 N N . ASP A 1 84 ? 4.717 10.510 4.668 1.00 98.06 84 ASP A N 1
ATOM 645 C CA . ASP A 1 84 ? 6.176 10.427 4.571 1.00 98.06 84 ASP A CA 1
ATOM 646 C C . ASP A 1 84 ? 6.575 9.623 3.313 1.00 98.06 84 ASP A C 1
ATOM 648 O O . ASP A 1 84 ? 6.837 8.412 3.335 1.00 98.06 84 ASP A O 1
ATOM 652 N N . LYS A 1 85 ? 6.615 10.324 2.173 1.00 97.50 85 LYS A N 1
ATOM 653 C CA . LYS A 1 85 ? 6.950 9.741 0.862 1.00 97.50 85 LYS A CA 1
ATOM 654 C C . LYS A 1 85 ? 8.323 9.077 0.855 1.00 97.50 85 LYS A C 1
ATOM 656 O O . LYS A 1 85 ? 8.474 7.985 0.310 1.00 97.50 85 LYS A O 1
ATOM 661 N N . ALA A 1 86 ? 9.322 9.737 1.440 1.00 97.44 86 ALA A N 1
ATOM 662 C CA . ALA A 1 86 ? 10.705 9.279 1.396 1.00 97.44 86 ALA A CA 1
ATOM 663 C C . ALA A 1 86 ? 10.867 7.953 2.148 1.00 97.44 86 ALA A C 1
ATOM 665 O O . ALA A 1 86 ? 11.464 7.012 1.615 1.00 97.44 86 ALA A O 1
ATOM 666 N N . ALA A 1 87 ? 10.281 7.840 3.345 1.00 97.88 87 ALA A N 1
ATOM 667 C CA . ALA A 1 87 ? 10.306 6.598 4.107 1.00 97.88 87 ALA A CA 1
ATOM 668 C C . ALA A 1 87 ? 9.553 5.469 3.389 1.00 97.88 87 ALA A C 1
ATOM 670 O O . ALA A 1 87 ? 10.066 4.349 3.307 1.00 97.88 87 ALA A O 1
ATOM 671 N N . ALA A 1 88 ? 8.377 5.755 2.821 1.00 98.38 88 ALA A N 1
ATOM 672 C CA . ALA A 1 88 ? 7.587 4.757 2.105 1.00 98.38 88 ALA A CA 1
ATOM 673 C C . ALA A 1 88 ? 8.304 4.218 0.858 1.00 98.38 88 ALA A C 1
ATOM 675 O O . ALA A 1 88 ? 8.349 3.001 0.667 1.00 98.38 88 ALA A O 1
ATOM 676 N N . ILE A 1 89 ? 8.914 5.086 0.042 1.00 98.12 89 ILE A N 1
ATOM 677 C CA . ILE A 1 89 ? 9.689 4.679 -1.143 1.00 98.12 89 ILE A CA 1
ATOM 678 C C . ILE A 1 89 ? 10.909 3.860 -0.716 1.00 98.12 89 ILE A C 1
ATOM 680 O O . ILE A 1 89 ? 11.125 2.762 -1.230 1.00 98.12 89 ILE A O 1
ATOM 684 N N . LYS A 1 90 ? 11.674 4.342 0.274 1.00 97.94 90 LYS A N 1
ATOM 685 C CA . LYS A 1 90 ? 12.841 3.620 0.797 1.00 97.94 90 LYS A CA 1
ATOM 686 C C . LYS A 1 90 ? 12.459 2.222 1.279 1.00 97.94 90 LYS A C 1
ATOM 688 O O . LYS A 1 90 ? 13.124 1.249 0.929 1.00 97.94 90 LYS A O 1
ATOM 693 N N . LYS A 1 91 ? 11.379 2.104 2.059 1.00 98.06 91 LYS A N 1
ATOM 694 C CA . LYS A 1 91 ? 10.898 0.807 2.547 1.00 98.06 91 LYS A CA 1
ATOM 695 C C . LYS A 1 91 ? 10.435 -0.085 1.399 1.00 98.06 91 LYS A C 1
ATOM 697 O O . LYS A 1 91 ? 10.789 -1.256 1.399 1.00 98.06 91 LYS A O 1
ATOM 702 N N . SER A 1 92 ? 9.702 0.466 0.433 1.00 97.81 92 SER A N 1
ATOM 703 C CA . SER A 1 92 ? 9.186 -0.241 -0.747 1.00 97.81 92 SER A CA 1
ATOM 704 C C . SER A 1 92 ? 10.293 -0.905 -1.567 1.00 97.81 92 SER A C 1
ATOM 706 O O . SER A 1 92 ? 10.168 -2.073 -1.930 1.00 97.81 92 SER A O 1
ATOM 708 N N . LYS A 1 93 ? 11.401 -0.190 -1.803 1.00 97.25 93 LYS A N 1
ATOM 709 C CA . LYS A 1 93 ? 12.571 -0.712 -2.531 1.00 97.25 93 LYS A CA 1
ATOM 710 C C . LYS A 1 93 ? 13.360 -1.759 -1.744 1.00 97.25 93 LYS A C 1
ATOM 712 O O . LYS A 1 93 ? 13.956 -2.644 -2.340 1.00 97.25 93 LYS A O 1
ATOM 717 N N . ALA A 1 94 ? 13.353 -1.667 -0.414 1.00 97.38 94 ALA A N 1
ATOM 718 C CA . ALA A 1 94 ? 14.086 -2.571 0.472 1.00 97.38 94 ALA A CA 1
ATOM 719 C C . ALA A 1 94 ? 13.348 -3.889 0.783 1.00 97.38 94 ALA A C 1
ATOM 721 O O . ALA A 1 94 ? 13.862 -4.712 1.541 1.00 97.38 94 ALA A O 1
ATOM 722 N N . LEU A 1 95 ? 12.125 -4.084 0.277 1.00 97.69 95 LEU A N 1
ATOM 723 C CA . LEU A 1 95 ? 11.391 -5.334 0.467 1.00 97.69 95 LEU A CA 1
ATOM 724 C C . LEU A 1 95 ? 12.017 -6.470 -0.359 1.00 97.69 95 LEU A C 1
ATOM 726 O O . LEU A 1 95 ? 12.434 -6.221 -1.489 1.00 97.69 95 LEU A O 1
ATOM 730 N N . PRO A 1 96 ? 12.009 -7.720 0.141 1.00 96.81 96 PRO A N 1
ATOM 731 C CA . PRO A 1 96 ? 12.405 -8.879 -0.656 1.00 96.81 96 PRO A CA 1
ATOM 732 C C . PRO A 1 96 ? 11.539 -9.027 -1.911 1.00 96.81 96 PRO A C 1
ATOM 734 O O . PRO A 1 96 ? 10.334 -8.767 -1.859 1.00 96.81 96 PRO A O 1
ATOM 737 N N . ASP A 1 97 ? 12.116 -9.514 -3.008 1.00 95.06 97 ASP A N 1
ATOM 738 C CA . ASP A 1 97 ? 11.428 -9.628 -4.303 1.00 95.06 97 ASP A CA 1
ATOM 739 C C . ASP A 1 97 ? 10.124 -10.432 -4.235 1.00 95.06 97 ASP A C 1
ATOM 741 O O . ASP A 1 97 ? 9.117 -10.036 -4.824 1.00 95.06 97 ASP A O 1
ATOM 745 N N . GLU A 1 98 ? 10.095 -11.515 -3.456 1.00 95.25 98 GLU A N 1
ATOM 746 C CA . GLU A 1 98 ? 8.886 -12.319 -3.239 1.00 95.25 98 GLU A CA 1
ATOM 747 C C . GLU A 1 98 ? 7.758 -11.495 -2.602 1.00 95.25 98 GLU A C 1
ATOM 749 O O . GLU A 1 98 ? 6.606 -11.547 -3.037 1.00 95.25 98 GLU A O 1
ATOM 754 N N . VAL A 1 99 ? 8.099 -10.663 -1.615 1.00 96.81 99 VAL A N 1
ATOM 755 C CA . VAL A 1 99 ? 7.149 -9.756 -0.960 1.00 96.81 99 VAL A CA 1
ATOM 756 C C . VAL A 1 99 ? 6.706 -8.663 -1.927 1.00 96.81 99 VAL A C 1
ATOM 758 O O . VAL A 1 99 ? 5.521 -8.334 -1.986 1.00 96.81 99 VAL A O 1
ATOM 761 N N . ARG A 1 100 ? 7.634 -8.120 -2.722 1.00 96.75 100 ARG A N 1
ATOM 762 C CA . ARG A 1 100 ? 7.324 -7.100 -3.728 1.00 96.75 100 ARG A CA 1
ATOM 763 C C . ARG A 1 100 ? 6.358 -7.624 -4.785 1.00 96.75 100 ARG A C 1
ATOM 765 O O . ARG A 1 100 ? 5.423 -6.916 -5.142 1.00 96.75 100 ARG A O 1
ATOM 772 N N . LYS A 1 101 ? 6.526 -8.871 -5.232 1.00 94.81 101 LYS A N 1
ATOM 773 C CA . LYS A 1 101 ? 5.611 -9.531 -6.174 1.00 94.81 101 LYS A CA 1
ATOM 774 C C . LYS A 1 101 ? 4.194 -9.645 -5.606 1.00 94.81 101 LYS A C 1
ATOM 776 O O . LYS A 1 101 ? 3.232 -9.352 -6.306 1.00 94.81 101 LYS A O 1
ATOM 781 N N . ILE A 1 102 ? 4.058 -10.009 -4.329 1.00 95.56 102 ILE A N 1
ATOM 782 C CA . ILE A 1 102 ? 2.752 -10.072 -3.649 1.00 95.56 102 ILE A CA 1
ATOM 783 C C . ILE A 1 102 ? 2.126 -8.674 -3.522 1.00 95.56 102 ILE A C 1
ATOM 785 O O . ILE A 1 102 ? 0.915 -8.509 -3.648 1.00 95.56 102 ILE A O 1
ATOM 789 N N . LEU A 1 103 ? 2.953 -7.653 -3.303 1.00 96.69 103 LEU A N 1
ATOM 790 C CA . LEU A 1 103 ? 2.545 -6.258 -3.145 1.00 96.69 103 LEU A CA 1
ATOM 791 C C . LEU A 1 103 ? 2.616 -5.451 -4.451 1.00 96.69 103 LEU A C 1
ATOM 793 O O . LEU A 1 103 ? 2.718 -4.224 -4.404 1.00 96.69 103 LEU A O 1
ATOM 797 N N . ALA A 1 104 ? 2.529 -6.102 -5.613 1.00 95.56 104 ALA A N 1
ATOM 798 C CA . ALA A 1 104 ? 2.721 -5.446 -6.905 1.00 95.56 104 ALA A CA 1
ATOM 799 C C . ALA A 1 104 ? 1.824 -4.213 -7.093 1.00 95.56 104 ALA A C 1
ATOM 801 O O . ALA A 1 104 ? 2.311 -3.160 -7.497 1.00 95.56 104 ALA A O 1
ATOM 802 N N . THR A 1 105 ? 0.535 -4.299 -6.754 1.00 94.81 105 THR A N 1
ATOM 803 C CA . THR A 1 105 ? -0.412 -3.183 -6.918 1.00 94.81 105 THR A CA 1
ATOM 804 C C . THR A 1 105 ? -0.106 -1.981 -6.018 1.00 94.81 105 THR A C 1
ATOM 806 O O . THR A 1 105 ? 0.058 -0.883 -6.556 1.00 94.81 105 THR A O 1
ATOM 809 N N . PRO A 1 106 ? 0.011 -2.115 -4.678 1.00 96.25 106 PRO A N 1
ATOM 810 C CA . PRO A 1 106 ? 0.352 -0.966 -3.840 1.00 96.25 106 PRO A CA 1
ATOM 811 C C . PRO A 1 106 ? 1.732 -0.378 -4.175 1.00 96.25 106 PRO A C 1
ATOM 813 O O . PRO A 1 106 ? 1.887 0.840 -4.168 1.00 96.25 106 PRO A O 1
ATOM 816 N N . LEU A 1 107 ? 2.717 -1.205 -4.537 1.00 97.56 107 LEU A N 1
ATOM 817 C CA . LEU A 1 107 ? 4.037 -0.715 -4.944 1.00 97.56 107 LEU A CA 1
ATOM 818 C C . LEU A 1 107 ? 3.998 0.022 -6.286 1.00 97.56 107 LEU A C 1
ATOM 820 O O . LEU A 1 107 ? 4.585 1.094 -6.407 1.00 97.56 107 LEU A O 1
ATOM 824 N N . THR A 1 108 ? 3.247 -0.493 -7.264 1.00 96.38 108 THR A N 1
ATOM 825 C CA . THR A 1 108 ? 3.002 0.205 -8.537 1.00 96.38 108 THR A CA 1
ATOM 826 C C . THR A 1 108 ? 2.399 1.578 -8.277 1.00 96.38 108 THR A C 1
ATOM 828 O O . THR A 1 108 ? 2.881 2.566 -8.818 1.00 96.38 108 THR A O 1
ATOM 831 N N . LYS A 1 109 ? 1.399 1.676 -7.393 1.00 96.38 109 LYS A N 1
ATOM 832 C CA . LYS A 1 109 ? 0.804 2.964 -7.020 1.00 96.38 109 LYS A CA 1
ATOM 833 C C . LYS A 1 109 ? 1.849 3.946 -6.484 1.00 96.38 109 LYS A C 1
ATOM 835 O O . LYS A 1 109 ? 1.908 5.072 -6.967 1.00 96.38 109 LYS A O 1
ATOM 840 N N . ILE A 1 110 ? 2.685 3.512 -5.538 1.00 97.75 110 ILE A N 1
ATOM 841 C CA . ILE A 1 110 ? 3.743 4.349 -4.949 1.00 97.75 110 ILE A CA 1
ATOM 842 C C . ILE A 1 110 ? 4.703 4.846 -6.029 1.00 97.75 110 ILE A C 1
ATOM 844 O O . ILE A 1 110 ? 4.893 6.051 -6.152 1.00 97.75 110 ILE A O 1
ATOM 848 N N . PHE A 1 111 ? 5.267 3.943 -6.832 1.00 96.94 111 PHE A N 1
ATOM 849 C CA . PHE A 1 111 ? 6.302 4.294 -7.806 1.00 96.94 111 PHE A CA 1
ATOM 850 C C . PHE A 1 111 ? 5.774 5.137 -8.972 1.00 96.94 111 PHE A C 1
ATOM 852 O O . PHE A 1 111 ? 6.469 6.034 -9.450 1.00 96.94 111 PHE A O 1
ATOM 859 N N . ILE A 1 112 ? 4.526 4.916 -9.393 1.00 95.44 112 ILE A N 1
ATOM 860 C CA . ILE A 1 112 ? 3.868 5.747 -10.408 1.00 95.44 112 ILE A CA 1
ATOM 861 C C . ILE A 1 112 ? 3.551 7.141 -9.858 1.00 95.44 112 ILE A C 1
ATOM 863 O O . ILE A 1 112 ? 3.787 8.137 -10.540 1.00 95.44 112 ILE A O 1
ATOM 867 N N . GLU A 1 113 ? 3.030 7.247 -8.632 1.00 95.56 113 GLU A N 1
ATOM 868 C CA . GLU A 1 113 ? 2.744 8.549 -8.015 1.00 95.56 113 GLU A CA 1
ATOM 869 C C . GLU A 1 113 ? 4.015 9.328 -7.656 1.00 95.56 113 GLU A C 1
ATOM 871 O O . GLU A 1 113 ? 3.981 10.559 -7.647 1.00 95.56 113 GLU A O 1
ATOM 876 N N . SER A 1 114 ? 5.128 8.644 -7.377 1.00 95.50 114 SER A N 1
ATOM 877 C CA . SER A 1 114 ? 6.425 9.276 -7.125 1.00 95.50 114 SER A CA 1
ATOM 878 C C . SER A 1 114 ? 7.234 9.543 -8.395 1.00 95.50 114 SER A C 1
ATOM 880 O O . SER A 1 114 ? 8.327 10.095 -8.294 1.00 95.50 114 SER A O 1
ATOM 882 N N . ASN A 1 115 ? 6.722 9.156 -9.571 1.00 93.75 115 ASN A N 1
ATOM 883 C CA . ASN A 1 115 ? 7.423 9.216 -10.856 1.00 93.75 115 ASN A CA 1
ATOM 884 C C . ASN A 1 115 ? 8.815 8.549 -10.818 1.00 93.75 115 ASN A C 1
ATOM 886 O O . ASN A 1 115 ? 9.794 9.064 -11.359 1.00 93.75 115 ASN A O 1
ATOM 890 N N . ASP A 1 116 ? 8.916 7.411 -10.132 1.00 92.69 116 ASP A N 1
ATOM 891 C CA . ASP A 1 116 ? 10.180 6.712 -9.925 1.00 92.69 116 ASP A CA 1
ATOM 892 C C . ASP A 1 116 ? 10.508 5.803 -11.111 1.00 92.69 116 ASP A C 1
ATOM 894 O O . ASP A 1 116 ? 10.101 4.641 -11.184 1.00 92.69 116 ASP A O 1
ATOM 898 N N . GLN A 1 117 ? 11.255 6.356 -12.065 1.00 91.38 117 GLN A N 1
ATOM 899 C CA . GLN A 1 117 ? 11.595 5.646 -13.293 1.00 91.38 117 GLN A CA 1
ATOM 900 C C . GLN A 1 117 ? 12.527 4.446 -13.068 1.00 91.38 117 GLN A C 1
ATOM 902 O O . GLN A 1 117 ? 12.585 3.559 -13.923 1.00 91.38 117 GLN A O 1
ATOM 907 N N . THR A 1 118 ? 13.231 4.373 -11.928 1.00 94.38 118 THR A N 1
ATOM 908 C CA . THR A 1 118 ? 14.127 3.239 -11.646 1.00 94.38 118 THR A CA 1
ATOM 909 C C . THR A 1 118 ? 13.352 1.954 -11.381 1.00 94.38 118 THR A C 1
ATOM 911 O O . THR A 1 118 ? 13.914 0.871 -11.473 1.00 94.38 118 THR A O 1
ATOM 914 N N . GLU A 1 119 ? 12.063 2.061 -11.058 1.00 96.19 119 GLU A N 1
ATOM 915 C CA . GLU A 1 119 ? 11.206 0.926 -10.712 1.00 96.19 119 GLU A CA 1
ATOM 916 C C . GLU A 1 119 ? 10.296 0.484 -11.865 1.00 96.19 119 GLU A C 1
ATOM 918 O O . GLU A 1 119 ? 9.538 -0.477 -11.718 1.00 96.19 119 GLU A O 1
ATOM 923 N N . LEU A 1 120 ? 10.394 1.120 -13.041 1.00 96.00 120 LEU A N 1
ATOM 924 C CA . LEU A 1 120 ? 9.658 0.697 -14.239 1.00 96.00 120 LEU A CA 1
ATOM 925 C C . LEU A 1 120 ? 9.877 -0.786 -14.591 1.00 96.00 120 LEU A C 1
ATOM 927 O O . LEU A 1 120 ? 8.881 -1.444 -14.897 1.00 96.00 120 LEU A O 1
ATOM 931 N N . PRO A 1 121 ? 11.095 -1.368 -14.487 1.00 96.44 121 PRO A N 1
ATOM 932 C CA . PRO A 1 121 ? 11.287 -2.792 -14.762 1.00 96.44 121 PRO A CA 1
ATOM 933 C C . PRO A 1 121 ? 10.501 -3.700 -13.817 1.00 96.44 121 PRO A C 1
ATOM 935 O O . PRO A 1 121 ? 9.981 -4.730 -14.243 1.00 96.44 121 PRO A O 1
ATOM 938 N N . PHE A 1 122 ? 10.375 -3.318 -12.543 1.00 95.50 122 PHE A N 1
ATOM 939 C CA . PHE A 1 122 ? 9.559 -4.044 -11.573 1.00 95.50 122 PHE A CA 1
ATOM 940 C C . PHE A 1 122 ? 8.067 -3.931 -11.904 1.00 95.50 122 PHE A C 1
ATOM 942 O O . PHE A 1 122 ? 7.360 -4.938 -11.901 1.00 95.50 122 PHE A O 1
ATOM 949 N N . ILE A 1 123 ? 7.598 -2.719 -12.215 1.00 95.50 123 ILE A N 1
ATOM 950 C CA . ILE A 1 123 ? 6.192 -2.451 -12.538 1.00 95.50 123 ILE A CA 1
ATOM 951 C C . ILE A 1 123 ? 5.769 -3.231 -13.790 1.00 95.50 123 ILE A C 1
ATOM 953 O O . ILE A 1 123 ? 4.722 -3.881 -13.783 1.00 95.50 123 ILE A O 1
ATOM 957 N N . ALA A 1 124 ? 6.610 -3.235 -14.829 1.00 95.62 124 ALA A N 1
ATOM 958 C CA . ALA A 1 124 ? 6.352 -3.906 -16.102 1.00 95.62 124 ALA A CA 1
ATOM 959 C C . ALA A 1 124 ? 5.973 -5.388 -15.938 1.00 95.62 124 ALA A C 1
ATOM 961 O O . ALA A 1 124 ? 5.003 -5.833 -16.547 1.00 95.62 124 ALA A O 1
ATOM 962 N N . LYS A 1 125 ? 6.627 -6.106 -15.010 1.00 93.31 125 LYS A N 1
ATOM 963 C CA . LYS A 1 125 ? 6.377 -7.535 -14.717 1.00 93.31 125 LYS A CA 1
ATOM 964 C C . LYS A 1 125 ? 4.939 -7.850 -14.293 1.00 93.31 125 LYS A C 1
ATOM 966 O O . LYS A 1 125 ? 4.542 -9.009 -14.282 1.00 93.31 125 LYS A O 1
ATOM 971 N N . SER A 1 126 ? 4.176 -6.848 -13.853 1.00 90.50 126 SER A N 1
ATOM 972 C CA . SER A 1 126 ? 2.796 -7.018 -13.376 1.00 90.50 126 SER A CA 1
ATOM 973 C C . SER A 1 126 ? 1.776 -6.183 -14.152 1.00 90.50 126 SER A C 1
ATOM 975 O O . SER A 1 126 ? 0.582 -6.304 -13.885 1.00 90.50 126 SER A O 1
ATOM 977 N N . VAL A 1 127 ? 2.212 -5.343 -15.097 1.00 91.38 127 VAL A N 1
ATOM 978 C CA . VAL A 1 127 ? 1.347 -4.369 -15.781 1.00 91.38 127 VAL A CA 1
ATOM 979 C C . VAL A 1 127 ? 0.269 -5.039 -16.618 1.00 91.38 127 VAL A C 1
ATOM 981 O O . VAL A 1 127 ? -0.908 -4.736 -16.435 1.00 91.38 127 VAL A O 1
ATOM 984 N N . VAL A 1 128 ? 0.642 -5.992 -17.474 1.00 86.81 128 VAL A N 1
ATOM 985 C CA . VAL A 1 128 ? -0.311 -6.676 -18.363 1.00 86.81 128 VAL A CA 1
ATOM 986 C C . VAL A 1 128 ? -1.348 -7.440 -17.537 1.00 86.81 128 VAL A C 1
ATOM 988 O O . VAL A 1 128 ? -2.552 -7.242 -17.701 1.00 86.81 128 VAL A O 1
ATOM 991 N N . SER A 1 129 ? -0.893 -8.241 -16.567 1.00 86.56 129 SER A N 1
ATOM 992 C CA . SER A 1 129 ? -1.784 -8.932 -15.629 1.00 86.56 129 SER A CA 1
ATOM 993 C C . SER A 1 129 ? -2.705 -7.953 -14.897 1.00 86.56 129 SER A C 1
ATOM 995 O O . SER A 1 129 ? -3.889 -8.229 -14.725 1.00 86.56 129 SER A O 1
ATOM 997 N N . GLY A 1 130 ? -2.183 -6.809 -14.461 1.00 87.56 130 GLY A N 1
ATOM 998 C CA . GLY A 1 130 ? -2.941 -5.793 -13.744 1.00 87.56 130 GLY A CA 1
ATOM 999 C C . GLY A 1 130 ? -4.043 -5.133 -14.578 1.00 87.56 130 GLY A C 1
ATOM 1000 O O . GLY A 1 130 ? -5.145 -4.926 -14.069 1.00 87.56 130 GLY A O 1
ATOM 1001 N N . MET A 1 131 ? -3.782 -4.854 -15.859 1.00 87.25 131 MET A N 1
ATOM 1002 C CA . MET A 1 131 ? -4.762 -4.266 -16.784 1.00 87.25 131 MET A CA 1
ATOM 1003 C C . MET A 1 131 ? -5.917 -5.226 -17.098 1.00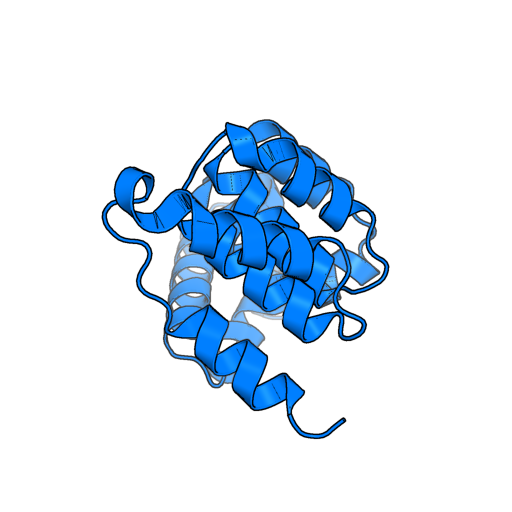 87.25 131 MET A C 1
ATOM 1005 O O . MET A 1 131 ? -7.082 -4.821 -17.093 1.00 87.25 131 MET A O 1
ATOM 1009 N N . PHE A 1 132 ? -5.613 -6.502 -17.356 1.00 86.06 132 PHE A N 1
ATOM 1010 C CA . PHE A 1 132 ? -6.601 -7.447 -17.887 1.00 86.06 132 PHE A CA 1
ATOM 1011 C C . PHE A 1 132 ? -7.252 -8.343 -16.827 1.00 86.06 132 PHE A C 1
ATOM 1013 O O . PHE A 1 132 ? -8.423 -8.688 -16.976 1.00 86.06 132 PHE A O 1
ATOM 1020 N N . LEU A 1 133 ? -6.535 -8.702 -15.755 1.00 85.25 133 LEU A N 1
ATOM 1021 C CA . LEU A 1 133 ? -7.018 -9.663 -14.750 1.00 85.25 133 LEU A CA 1
ATOM 1022 C C . LEU A 1 133 ? -7.576 -9.007 -13.483 1.00 85.25 133 LEU A C 1
ATOM 1024 O O . LEU A 1 133 ? -8.210 -9.686 -12.675 1.00 85.25 133 LEU A O 1
ATOM 1028 N N . SER A 1 134 ? -7.371 -7.702 -13.284 1.00 83.50 134 SER A N 1
ATOM 1029 C CA . SER A 1 134 ? -7.976 -7.013 -12.142 1.00 83.50 134 SER A CA 1
ATOM 1030 C C . SER A 1 134 ? -9.499 -6.926 -12.288 1.00 83.50 134 SER A C 1
ATOM 1032 O O . SER A 1 134 ? -10.014 -6.556 -13.342 1.00 83.50 134 SER A O 1
ATOM 1034 N N . GLY A 1 135 ? -10.234 -7.216 -11.212 1.00 79.69 135 GLY A N 1
ATOM 1035 C CA . GLY A 1 135 ? -11.687 -7.010 -11.144 1.00 79.69 135 GLY A CA 1
ATOM 1036 C C . GLY A 1 135 ? -12.101 -5.571 -10.809 1.00 79.69 135 GLY A C 1
ATOM 1037 O O . GLY A 1 135 ? -13.279 -5.241 -10.903 1.00 79.69 135 GLY A O 1
ATOM 1038 N N . ASP A 1 136 ? -11.150 -4.716 -10.419 1.00 87.00 136 ASP A N 1
ATOM 1039 C CA . ASP A 1 136 ? -11.387 -3.344 -9.960 1.00 87.00 136 ASP A CA 1
ATOM 1040 C C . ASP A 1 136 ? -10.966 -2.308 -11.016 1.00 87.00 136 ASP A C 1
ATOM 1042 O O . ASP A 1 136 ? -9.833 -2.325 -11.504 1.00 87.00 136 ASP A O 1
ATOM 1046 N N . ALA A 1 137 ? -11.871 -1.380 -11.344 1.00 90.56 137 ALA A N 1
ATOM 1047 C CA . ALA A 1 137 ? -11.656 -0.364 -12.374 1.00 90.56 137 ALA A CA 1
ATOM 1048 C C . ALA A 1 137 ? -10.520 0.613 -12.026 1.00 90.56 137 ALA A C 1
ATOM 1050 O O . ALA A 1 137 ? -9.749 0.983 -12.909 1.00 90.56 137 ALA A O 1
ATOM 1051 N N . ALA A 1 138 ? -10.371 0.995 -10.753 1.00 90.75 138 ALA A N 1
ATOM 1052 C CA . ALA A 1 138 ? -9.304 1.906 -10.332 1.00 90.75 138 ALA A CA 1
ATOM 1053 C C . ALA A 1 138 ? -7.919 1.261 -10.498 1.00 90.75 138 ALA A C 1
ATOM 1055 O O . ALA A 1 138 ? -6.966 1.896 -10.949 1.00 90.75 138 ALA A O 1
ATOM 1056 N N . THR A 1 139 ? -7.818 -0.031 -10.195 1.00 90.81 139 THR A N 1
ATOM 1057 C CA . THR A 1 139 ? -6.610 -0.826 -10.399 1.00 90.81 139 THR A CA 1
ATOM 1058 C C . THR A 1 139 ? -6.279 -0.947 -11.885 1.00 90.81 139 THR A C 1
ATOM 1060 O O . THR A 1 139 ? -5.121 -0.765 -12.251 1.00 90.81 139 THR A O 1
ATOM 1063 N N . LYS A 1 140 ? -7.270 -1.172 -12.761 1.00 92.88 140 LYS A N 1
ATOM 1064 C CA . LYS A 1 140 ? -7.034 -1.179 -14.217 1.00 92.88 140 LYS A CA 1
ATOM 1065 C C . LYS A 1 140 ? -6.459 0.149 -14.705 1.00 92.88 140 LYS A C 1
ATOM 1067 O O . LYS A 1 140 ? -5.419 0.149 -15.352 1.00 92.88 140 LYS A O 1
ATOM 1072 N N . GLN A 1 141 ? -7.066 1.268 -14.306 1.00 93.81 141 GLN A N 1
ATOM 1073 C CA . GLN A 1 141 ? -6.593 2.612 -14.661 1.00 93.81 141 GLN A CA 1
ATOM 1074 C C . GLN A 1 141 ? -5.169 2.889 -14.159 1.00 93.81 141 GLN A C 1
ATOM 1076 O O . GLN A 1 141 ? -4.363 3.500 -14.862 1.00 93.81 141 GLN A O 1
ATOM 1081 N N . LEU A 1 142 ? -4.829 2.424 -12.950 1.00 95.06 142 LEU A N 1
ATOM 1082 C CA . LEU A 1 142 ? -3.463 2.511 -12.433 1.00 95.06 142 LEU A CA 1
ATOM 1083 C C . LEU A 1 142 ? -2.477 1.781 -13.355 1.00 95.06 142 LEU A C 1
ATOM 1085 O O . LEU A 1 142 ? -1.427 2.331 -13.686 1.00 95.06 142 LEU A O 1
ATOM 1089 N N . TYR A 1 143 ? -2.809 0.559 -13.772 1.00 95.12 143 TYR A N 1
ATOM 1090 C CA . TYR A 1 143 ? -1.932 -0.229 -14.631 1.00 95.12 143 TYR A CA 1
ATOM 1091 C C . TYR A 1 143 ? -1.888 0.269 -16.080 1.00 95.12 143 TYR A C 1
ATOM 1093 O O . TYR A 1 143 ? -0.829 0.206 -16.692 1.00 95.12 143 TYR A O 1
ATOM 1101 N N . GLU A 1 144 ? -2.966 0.853 -16.604 1.00 94.19 144 GLU A N 1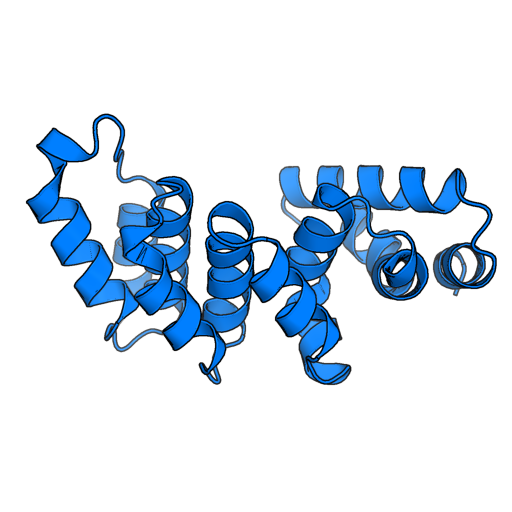
ATOM 1102 C CA . GLU A 1 144 ? -2.960 1.570 -17.888 1.00 94.19 144 GLU A CA 1
ATOM 1103 C C . GLU A 1 144 ? -2.013 2.775 -17.850 1.00 94.19 144 GLU A C 1
ATOM 1105 O O . GLU A 1 144 ? -1.199 2.970 -18.756 1.00 94.19 144 GLU A O 1
ATOM 1110 N N . LYS A 1 145 ? -2.056 3.562 -16.767 1.00 94.25 145 LYS A N 1
ATOM 1111 C CA . LYS A 1 145 ? -1.114 4.668 -16.556 1.00 94.25 145 LYS A CA 1
ATOM 1112 C C . LYS A 1 145 ? 0.328 4.162 -16.481 1.00 94.25 145 LYS A C 1
ATOM 1114 O O . LYS A 1 145 ? 1.217 4.770 -17.074 1.00 94.25 145 LYS A O 1
ATOM 1119 N N . ALA A 1 146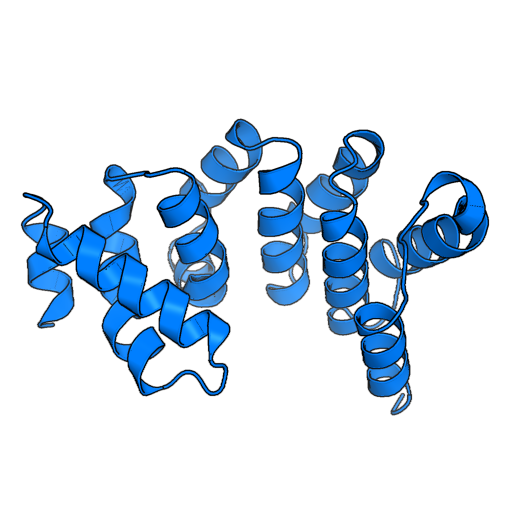 ? 0.554 3.054 -15.779 1.00 95.56 146 ALA A N 1
ATOM 1120 C CA . ALA A 1 146 ? 1.866 2.427 -15.690 1.00 95.56 146 ALA A CA 1
ATOM 1121 C C . ALA A 1 146 ? 2.372 1.933 -17.053 1.00 95.56 146 ALA A C 1
ATOM 1123 O O . ALA A 1 146 ? 3.514 2.212 -17.408 1.00 95.56 146 ALA A O 1
ATOM 1124 N N . PHE A 1 147 ? 1.517 1.273 -17.839 1.00 94.88 147 PHE A N 1
ATOM 1125 C CA . PHE A 1 147 ? 1.831 0.851 -19.202 1.00 94.88 147 PHE A CA 1
ATOM 1126 C C . PHE A 1 147 ? 2.247 2.038 -20.068 1.00 94.88 147 PHE A C 1
ATOM 1128 O O . PHE A 1 147 ? 3.307 1.999 -20.690 1.00 94.88 147 PHE A O 1
ATOM 1135 N N . LYS A 1 148 ? 1.458 3.121 -20.046 1.00 93.75 148 LYS A N 1
ATOM 1136 C CA . LYS A 1 148 ? 1.764 4.343 -20.793 1.00 93.75 148 LYS A CA 1
ATOM 1137 C C . LYS A 1 148 ? 3.145 4.889 -20.420 1.00 93.75 148 LYS A C 1
ATOM 1139 O O . LYS A 1 148 ? 3.974 5.081 -21.305 1.00 93.75 148 LYS A O 1
ATOM 1144 N N . MET A 1 149 ? 3.423 5.039 -19.123 1.00 93.69 149 MET A N 1
ATOM 1145 C CA . MET A 1 149 ? 4.727 5.507 -18.638 1.00 93.69 149 MET A CA 1
ATOM 1146 C C . MET A 1 149 ? 5.891 4.620 -19.094 1.00 93.69 149 MET A C 1
ATOM 1148 O O . MET A 1 149 ? 6.946 5.146 -19.427 1.00 93.69 149 MET A O 1
ATOM 1152 N N . ILE A 1 150 ? 5.716 3.296 -19.130 1.00 95.12 150 ILE A N 1
ATOM 1153 C CA . ILE A 1 150 ? 6.751 2.375 -19.622 1.00 95.12 150 ILE A CA 1
ATOM 1154 C C . ILE A 1 150 ? 6.944 2.544 -21.131 1.00 95.12 150 ILE A C 1
ATOM 1156 O O . ILE A 1 150 ? 8.081 2.677 -21.579 1.00 95.12 150 ILE A O 1
ATOM 1160 N N . SER A 1 151 ? 5.854 2.580 -21.903 1.00 92.50 151 SER A N 1
ATOM 1161 C CA . SER A 1 151 ? 5.897 2.694 -23.367 1.00 92.50 151 SER A CA 1
ATOM 1162 C C . SER A 1 151 ? 6.507 4.007 -23.868 1.00 92.50 151 SER A C 1
ATOM 1164 O O . SER A 1 151 ? 7.115 4.034 -24.931 1.00 92.50 151 SER A O 1
ATOM 1166 N N . GLU A 1 152 ? 6.369 5.083 -23.091 1.00 92.56 152 GLU A N 1
ATOM 1167 C CA . GLU A 1 152 ? 6.938 6.404 -23.385 1.00 92.56 152 GLU A CA 1
ATOM 1168 C C . GLU A 1 152 ? 8.360 6.573 -22.814 1.00 92.56 152 GLU A C 1
ATOM 1170 O O . GLU A 1 152 ? 8.997 7.604 -23.029 1.00 92.56 152 GLU A O 1
ATOM 1175 N N . SER A 1 153 ? 8.867 5.587 -22.066 1.00 93.12 153 SER A N 1
ATOM 1176 C CA . SER A 1 153 ? 10.207 5.627 -21.477 1.00 93.12 153 SER A CA 1
ATOM 1177 C C . SER A 1 153 ? 11.277 5.082 -22.426 1.00 93.12 153 SER A C 1
ATOM 1179 O O . SER A 1 153 ? 10.999 4.287 -23.316 1.00 93.12 153 SER A O 1
ATOM 1181 N N . ASN A 1 154 ? 12.541 5.420 -22.158 1.00 93.50 154 ASN A N 1
ATOM 1182 C CA . ASN A 1 154 ? 13.698 4.786 -22.804 1.00 93.50 154 ASN A CA 1
ATOM 1183 C C . ASN A 1 154 ? 14.209 3.556 -22.021 1.00 93.50 154 ASN A C 1
ATOM 1185 O O . ASN A 1 154 ? 15.348 3.125 -22.209 1.00 93.50 154 ASN A O 1
ATOM 1189 N N . ASN A 1 155 ? 13.411 3.007 -21.096 1.00 95.06 155 ASN A N 1
ATOM 1190 C CA . ASN A 1 155 ? 13.822 1.884 -20.258 1.00 95.06 155 ASN A CA 1
ATOM 1191 C C . ASN A 1 155 ? 13.622 0.555 -21.006 1.00 95.06 155 ASN A C 1
ATOM 1193 O O . ASN A 1 155 ? 12.540 -0.031 -20.986 1.00 95.06 155 ASN A O 1
ATOM 1197 N N . MET A 1 156 ? 14.684 0.080 -21.665 1.00 93.75 156 MET A N 1
ATOM 1198 C CA . MET A 1 156 ? 14.645 -1.140 -22.483 1.00 93.75 156 MET A CA 1
ATOM 1199 C C . MET A 1 156 ? 14.234 -2.384 -21.689 1.00 93.75 156 MET A C 1
ATOM 1201 O O . MET A 1 156 ? 13.468 -3.192 -22.204 1.00 93.75 156 MET A O 1
ATOM 1205 N N . GLU A 1 157 ? 14.697 -2.530 -20.443 1.00 95.88 157 GLU A N 1
ATOM 1206 C CA . GLU A 1 157 ? 14.331 -3.672 -19.595 1.00 95.88 157 GLU A CA 1
ATOM 1207 C C . GLU A 1 157 ? 12.829 -3.657 -19.278 1.00 95.88 157 GLU A C 1
ATOM 1209 O O . GLU A 1 157 ? 12.152 -4.676 -19.392 1.00 95.88 157 GLU A O 1
ATOM 1214 N N . ALA A 1 158 ? 12.278 -2.490 -18.934 1.00 95.38 158 ALA A N 1
ATOM 1215 C CA . ALA A 1 158 ? 10.850 -2.349 -18.678 1.00 95.38 158 ALA A CA 1
ATOM 1216 C C . ALA A 1 158 ? 10.009 -2.637 -19.931 1.00 95.38 158 ALA A C 1
ATOM 1218 O O . ALA A 1 158 ? 8.998 -3.325 -19.827 1.00 95.38 158 ALA A O 1
ATOM 1219 N N . ILE A 1 159 ? 10.436 -2.164 -21.107 1.00 94.00 159 ILE A N 1
ATOM 1220 C CA . ILE A 1 159 ? 9.762 -2.447 -22.384 1.00 94.00 159 ILE A CA 1
ATOM 1221 C C . ILE A 1 159 ? 9.802 -3.948 -22.702 1.00 94.00 159 ILE A C 1
ATOM 1223 O O . ILE A 1 159 ? 8.782 -4.518 -23.080 1.00 94.00 159 ILE A O 1
ATOM 1227 N N . GLN A 1 160 ? 10.948 -4.607 -22.511 1.00 93.00 160 GLN A N 1
ATOM 1228 C CA . GLN A 1 160 ? 11.076 -6.056 -22.704 1.00 93.00 160 GLN A CA 1
ATOM 1229 C C . GLN A 1 160 ? 10.168 -6.836 -21.746 1.00 93.00 160 GLN A C 1
ATOM 1231 O O . GLN A 1 160 ? 9.490 -7.767 -22.166 1.00 93.00 160 GLN A O 1
ATOM 1236 N N . ASN A 1 161 ? 10.069 -6.413 -20.486 1.00 93.50 161 ASN A N 1
ATOM 1237 C CA . ASN A 1 161 ? 9.192 -7.044 -19.500 1.00 93.50 161 ASN A CA 1
ATOM 1238 C C . ASN A 1 161 ? 7.686 -6.902 -19.814 1.00 93.50 161 ASN A C 1
ATOM 1240 O O . ASN A 1 161 ? 6.888 -7.550 -19.147 1.00 93.50 161 ASN A O 1
ATOM 1244 N N . LEU A 1 162 ? 7.268 -6.072 -20.784 1.00 88.31 162 LEU A N 1
ATOM 1245 C CA . LEU A 1 162 ? 5.865 -6.006 -21.229 1.00 88.31 162 LEU A CA 1
ATOM 1246 C C . LEU A 1 162 ? 5.478 -7.138 -22.190 1.00 88.31 162 LEU A C 1
ATOM 1248 O O . LEU A 1 162 ? 4.287 -7.407 -22.350 1.00 88.31 162 LEU A O 1
ATOM 1252 N N . VAL A 1 163 ? 6.457 -7.749 -22.864 1.00 81.44 163 VAL A N 1
ATOM 1253 C CA . VAL A 1 163 ? 6.239 -8.775 -23.902 1.00 81.44 163 VAL A CA 1
ATOM 1254 C C . VAL A 1 163 ? 6.628 -10.188 -23.454 1.00 81.44 163 VAL A C 1
ATOM 1256 O O . VAL A 1 163 ? 6.425 -11.134 -24.214 1.00 81.44 163 VAL A O 1
ATOM 1259 N N . LEU A 1 164 ? 7.188 -10.320 -22.248 1.00 66.69 164 LEU A N 1
ATOM 1260 C CA . LEU A 1 164 ? 7.607 -11.573 -21.608 1.00 66.69 164 LEU A CA 1
ATOM 1261 C C . LEU A 1 164 ? 6.578 -12.024 -20.567 1.00 66.69 164 LEU A C 1
ATOM 1263 O O . LEU A 1 164 ? 6.330 -13.247 -20.495 1.00 66.69 164 LEU A O 1
#

pLDDT: mean 94.74, std 5.55, range [60.59, 98.81]

Foldseek 3Di:
DVCLVVLLVCLQPDDCPPVVVCVVVLVVLLVQLVDPPDVLSVLSSLLSNLVVLDLVCLVSLVVQCPDPDLSSNLSSLLSNCSNPVPVSLVSLVPDDLVSCVVSLQSSLVSCLVVVPPVCLLVNLLCLVVQLPVDPDPVSNVSSVSSVVSLVPDPPPNSVVSNVD

Secondary structure (DSSP, 8-state):
--THHHHHHHHHH---SSGGG-HHHHHHHHHHHHH-SSHHHHHHHHHHHHTT--GGGHHHHHHHTT-S-HHHHHHHHHHHHHH-HHHHHHHHHTS-HHHHHHTHHHHHHHHHHTT-GGGHHHHHHHHHHHHHH-S-HHHHHHHHHHHHHHHTS--HHHHHTTT-

Radius of gyration: 16.71 Å; chains: 1; bounding box: 34×32×43 Å